Protein AF-A0A1G3CTA1-F1 (afdb_monomer_lite)

pLDDT: mean 85.94, std 19.07, range [32.66, 98.75]

Secondary structure (DSSP, 8-state):
-PPP-----------------SS-GGG--SHHHHHHHH-HHHHHHHHHHHHHHHHHHHSB-HHHHHHHHHHHHHHHHHHHTT--SHHHHHHHHHHHHHHHHT---SBSPPPP---HHHHHHS--------

Structure (mmCIF, N/CA/C/O backbone):
data_AF-A0A1G3CTA1-F1
#
_entry.id   AF-A0A1G3CTA1-F1
#
loop_
_atom_site.group_PDB
_atom_site.id
_atom_site.type_symbol
_atom_site.label_atom_id
_atom_site.label_alt_id
_atom_site.label_comp_id
_atom_site.label_asym_id
_atom_site.label_entity_id
_atom_site.label_seq_id
_atom_site.pdbx_PDB_ins_code
_atom_site.Cartn_x
_atom_site.Cartn_y
_atom_site.Cartn_z
_atom_site.occupancy
_atom_site.B_iso_or_equiv
_atom_site.auth_seq_id
_atom_site.auth_comp_id
_atom_site.auth_asym_id
_atom_site.auth_atom_id
_atom_site.pdbx_PDB_model_num
ATOM 1 N N . MET A 1 1 ? -19.768 -43.165 49.460 1.00 38.97 1 MET A N 1
ATOM 2 C CA . MET A 1 1 ? -20.436 -42.966 48.154 1.00 38.97 1 MET A CA 1
ATOM 3 C C . MET A 1 1 ? -20.427 -41.470 47.871 1.00 38.97 1 MET A C 1
ATOM 5 O O . MET A 1 1 ? -21.207 -40.742 48.472 1.00 38.97 1 MET A O 1
ATOM 9 N N . SER A 1 2 ? -19.440 -40.998 47.105 1.00 40.66 2 SER A N 1
ATOM 10 C CA . SER A 1 2 ? -19.196 -39.564 46.893 1.00 40.66 2 SER A CA 1
ATOM 11 C C . SER A 1 2 ? -20.140 -39.030 45.816 1.00 40.66 2 SER A C 1
ATOM 13 O O . SER A 1 2 ? -20.231 -39.614 44.738 1.00 40.66 2 SER A O 1
ATOM 15 N N . ARG A 1 3 ? -20.884 -37.965 46.125 1.00 50.28 3 ARG A N 1
ATOM 16 C CA . ARG A 1 3 ? -21.807 -37.306 45.192 1.00 50.28 3 ARG A CA 1
ATOM 17 C C . ARG A 1 3 ? -20.993 -36.467 44.201 1.00 50.28 3 ARG A C 1
ATOM 19 O O . ARG A 1 3 ? -20.222 -35.608 44.616 1.00 50.28 3 ARG A O 1
ATOM 26 N N . PHE A 1 4 ? -21.152 -36.739 42.907 1.00 52.69 4 PHE A N 1
ATOM 27 C CA . PHE A 1 4 ? -20.471 -36.032 41.822 1.00 52.69 4 PHE A CA 1
ATOM 28 C C . PHE A 1 4 ? -20.918 -34.564 41.743 1.00 52.69 4 PHE A C 1
ATOM 30 O O . PHE A 1 4 ? -22.100 -34.269 41.578 1.00 52.69 4 PHE A O 1
ATOM 37 N N . ILE A 1 5 ? -19.951 -33.651 41.849 1.00 58.03 5 ILE A N 1
ATOM 38 C CA . ILE A 1 5 ? -20.090 -32.220 41.571 1.00 58.03 5 ILE A CA 1
ATOM 39 C C . ILE A 1 5 ? -20.089 -32.047 40.046 1.00 58.03 5 ILE A C 1
ATOM 41 O O . ILE A 1 5 ? -19.055 -32.218 39.407 1.00 58.03 5 ILE A O 1
ATOM 45 N N . PHE A 1 6 ? -21.236 -31.707 39.457 1.00 51.78 6 PHE A N 1
ATOM 46 C CA . PHE A 1 6 ? -21.312 -31.249 38.067 1.00 51.78 6 PHE A CA 1
ATOM 47 C C . PHE A 1 6 ? -21.163 -29.725 38.032 1.00 51.78 6 PHE A C 1
ATOM 49 O O . PHE A 1 6 ? -22.142 -28.984 38.060 1.00 51.78 6 PHE A O 1
ATOM 56 N N . LEU A 1 7 ? -19.918 -29.248 37.977 1.00 50.03 7 LEU A N 1
ATOM 57 C CA . LEU A 1 7 ? -19.628 -27.902 37.491 1.00 50.03 7 LEU A CA 1
ATOM 58 C C . LEU A 1 7 ? -19.675 -27.952 35.962 1.00 50.03 7 LEU A C 1
ATOM 60 O O . LEU A 1 7 ? -18.760 -28.464 35.322 1.00 50.03 7 LEU A O 1
ATOM 64 N N . PHE A 1 8 ? -20.753 -27.434 35.374 1.00 57.28 8 PHE A N 1
ATOM 65 C CA . PHE A 1 8 ? -20.832 -27.142 33.942 1.00 57.28 8 PHE A CA 1
ATOM 66 C C . PHE A 1 8 ? -19.880 -25.975 33.631 1.00 57.28 8 PHE A C 1
ATOM 68 O O . PHE A 1 8 ? -20.280 -24.817 33.541 1.00 57.28 8 PHE A O 1
ATOM 75 N N . VAL A 1 9 ? -18.585 -26.268 33.511 1.00 56.66 9 VAL A N 1
ATOM 76 C CA . VAL A 1 9 ? -17.602 -25.326 32.970 1.00 56.66 9 VAL A CA 1
ATOM 77 C C . VAL A 1 9 ? -17.809 -25.300 31.459 1.00 56.66 9 VAL A C 1
ATOM 79 O O . VAL A 1 9 ? -17.172 -26.034 30.711 1.00 56.66 9 VAL A O 1
ATOM 82 N N . SER A 1 10 ? -18.762 -24.485 31.007 1.00 61.75 10 SER A N 1
ATOM 83 C CA . SER A 1 10 ? -18.889 -24.141 29.592 1.00 61.75 10 SER A CA 1
ATOM 84 C C . SER A 1 10 ? -17.796 -23.128 29.251 1.00 61.75 10 SER A C 1
ATOM 86 O O . SER A 1 10 ? -18.014 -21.918 29.220 1.00 61.75 10 SER A O 1
ATOM 88 N N . THR A 1 11 ? -16.573 -23.618 29.059 1.00 57.97 11 THR A N 1
ATOM 89 C CA . THR A 1 11 ? -15.505 -22.870 28.398 1.00 57.97 11 THR A CA 1
ATOM 90 C C . THR A 1 11 ? -15.857 -22.765 26.920 1.00 57.97 11 THR A C 1
ATOM 92 O O . THR A 1 11 ? -15.440 -23.577 26.096 1.00 57.97 11 THR A O 1
ATOM 95 N N . ILE A 1 12 ? -16.642 -21.744 26.571 1.00 61.22 12 ILE A N 1
ATOM 96 C CA . ILE A 1 12 ? -16.774 -21.297 25.185 1.00 61.22 12 ILE A CA 1
ATOM 97 C C . ILE A 1 12 ? -15.409 -20.727 24.783 1.00 61.22 12 ILE A C 1
ATOM 99 O O . ILE A 1 12 ? -15.113 -19.550 24.982 1.00 61.22 12 ILE A O 1
ATOM 103 N N . PHE A 1 13 ? -14.543 -21.591 24.253 1.00 58.00 13 PHE A N 1
ATOM 104 C CA . PHE A 1 13 ? -13.373 -21.180 23.491 1.00 58.00 13 PHE A CA 1
ATOM 105 C C . PHE A 1 13 ? -13.891 -20.499 22.223 1.00 58.00 13 PHE A C 1
ATOM 107 O O . PHE A 1 13 ? -14.177 -21.149 21.218 1.00 58.00 13 PHE A O 1
ATOM 114 N N . PHE A 1 14 ? -14.045 -19.175 22.273 1.00 55.12 14 PHE A N 1
ATOM 115 C CA . PHE A 1 14 ? -14.156 -18.380 21.059 1.00 55.12 14 PHE A CA 1
ATOM 116 C C . PHE A 1 14 ? -12.841 -18.546 20.296 1.00 55.12 14 PHE A C 1
ATOM 118 O O . PHE A 1 14 ? -11.827 -17.918 20.612 1.00 55.12 14 PHE A O 1
ATOM 125 N N . LEU A 1 15 ? -12.856 -19.446 19.311 1.00 54.38 15 LEU A N 1
ATOM 126 C CA . LEU A 1 15 ? -11.834 -19.536 18.282 1.00 54.38 15 LEU A CA 1
ATOM 127 C C . LEU A 1 15 ? -11.791 -18.171 17.598 1.00 54.38 15 LEU A C 1
ATOM 129 O O . LEU A 1 15 ? -12.639 -17.844 16.771 1.00 54.38 15 LEU A O 1
ATOM 133 N N . ASN A 1 16 ? -10.825 -17.351 18.005 1.00 56.12 16 ASN A N 1
ATOM 134 C CA . ASN A 1 16 ? -10.482 -16.134 17.299 1.00 56.12 16 ASN A CA 1
ATOM 135 C C . ASN A 1 16 ? -9.894 -16.593 15.966 1.00 56.12 16 ASN A C 1
ATOM 137 O O . ASN A 1 16 ? -8.710 -16.918 15.887 1.00 56.12 16 ASN A O 1
ATOM 141 N N . PHE A 1 17 ? -10.741 -16.695 14.942 1.00 55.38 17 PHE A N 1
ATOM 142 C CA . PHE A 1 17 ? -10.283 -16.774 13.566 1.00 55.38 17 PHE A CA 1
ATOM 143 C C . PHE A 1 17 ? -9.517 -15.478 13.303 1.00 55.38 17 PHE A C 1
ATOM 145 O O . PHE A 1 17 ? -10.109 -14.424 13.084 1.00 55.38 17 PHE A O 1
ATOM 152 N N . ALA A 1 18 ? -8.192 -15.543 13.432 1.00 56.16 18 ALA A N 1
ATOM 153 C CA . ALA A 1 18 ? -7.313 -14.497 12.951 1.00 56.16 18 ALA A CA 1
ATOM 154 C C . ALA A 1 18 ? -7.431 -14.519 11.427 1.00 56.16 18 ALA A C 1
ATOM 156 O O . ALA A 1 18 ? -6.855 -15.379 10.764 1.00 56.16 18 ALA A O 1
ATOM 157 N N . HIS A 1 19 ? -8.264 -13.634 10.889 1.00 62.88 19 HIS A N 1
ATOM 158 C CA . HIS A 1 19 ? -8.304 -13.384 9.460 1.00 62.88 19 HIS A CA 1
ATOM 159 C C . HIS A 1 19 ? -6.985 -12.703 9.086 1.00 62.88 19 HIS A C 1
ATOM 161 O O . HIS A 1 19 ? -6.585 -11.730 9.726 1.00 62.88 19 HIS A O 1
ATOM 167 N N . GLY A 1 20 ? -6.261 -13.303 8.140 1.00 69.88 20 GLY A N 1
ATOM 168 C CA . GLY A 1 20 ? -4.922 -12.872 7.762 1.00 69.88 20 GLY A CA 1
ATOM 169 C C . GLY A 1 20 ? -4.974 -11.522 7.058 1.00 69.88 20 GLY A C 1
ATOM 170 O O . GLY A 1 20 ? -5.568 -11.393 5.994 1.00 69.88 20 GLY A O 1
ATOM 171 N N . ALA A 1 21 ? -4.401 -10.513 7.703 1.00 90.56 21 ALA A N 1
ATOM 172 C CA . ALA A 1 21 ? -3.953 -9.279 7.079 1.00 90.56 21 ALA A CA 1
ATOM 173 C C . ALA A 1 21 ? -2.422 -9.348 6.970 1.00 90.56 21 ALA A C 1
ATOM 175 O O . ALA A 1 21 ? -1.781 -10.195 7.597 1.00 90.56 21 ALA A O 1
ATOM 176 N N . SER A 1 22 ? -1.789 -8.425 6.252 1.00 94.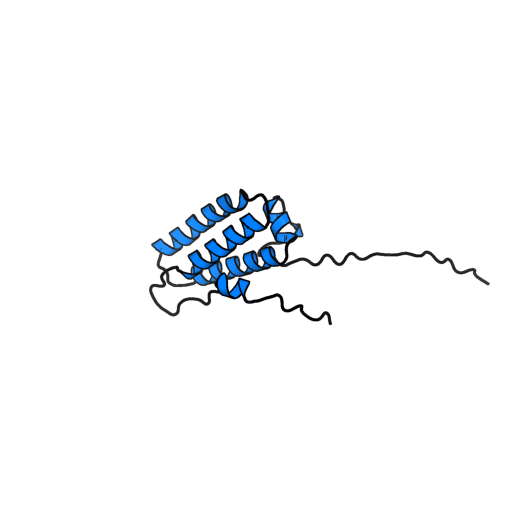25 22 SER A N 1
ATOM 177 C CA . SER A 1 22 ? -0.329 -8.363 6.138 1.00 94.25 22 SER A CA 1
ATOM 178 C C . SER A 1 22 ? 0.368 -7.894 7.431 1.00 94.25 22 SER A C 1
ATOM 180 O O . SER A 1 22 ? 1.556 -7.563 7.416 1.00 94.25 22 SER A O 1
ATOM 182 N N . PHE A 1 23 ? -0.362 -7.806 8.546 1.00 94.56 23 PHE A N 1
ATOM 183 C CA . PHE A 1 23 ? 0.101 -7.388 9.865 1.00 94.56 23 PHE A CA 1
ATOM 184 C C . PHE A 1 23 ? -0.595 -8.191 10.979 1.00 94.56 23 PHE A C 1
ATOM 186 O O . PHE A 1 23 ? -1.607 -8.856 10.769 1.00 94.56 23 PHE A O 1
ATOM 193 N N . ASP A 1 24 ? -0.048 -8.129 12.195 1.00 93.44 24 ASP A N 1
ATOM 194 C CA . ASP A 1 24 ? -0.620 -8.817 13.355 1.00 93.44 24 ASP A CA 1
ATOM 195 C C . ASP A 1 24 ? -1.899 -8.114 13.831 1.00 93.44 24 ASP A C 1
ATOM 197 O O . ASP A 1 24 ? -1.844 -7.064 14.476 1.00 93.44 24 ASP A O 1
ATOM 201 N N . CYS A 1 25 ? -3.052 -8.724 13.562 1.00 94.31 25 CYS A N 1
ATOM 202 C CA . CYS A 1 25 ? -4.352 -8.201 13.970 1.00 94.31 25 CYS A CA 1
ATOM 203 C C . CYS A 1 25 ? -4.521 -8.018 15.484 1.00 94.31 25 CYS A C 1
ATOM 205 O O . CYS A 1 25 ? -5.346 -7.211 15.909 1.00 94.31 25 CYS A O 1
ATOM 207 N N . LYS A 1 26 ? -3.713 -8.680 16.323 1.00 92.56 26 LYS A N 1
ATOM 208 C CA . LYS A 1 26 ? -3.711 -8.430 17.775 1.00 92.56 26 LYS A CA 1
ATOM 209 C C . LYS A 1 26 ? -3.083 -7.083 18.137 1.00 92.56 26 LYS A C 1
ATOM 211 O O . LYS A 1 26 ? -3.312 -6.583 19.233 1.00 92.56 26 LYS A O 1
ATOM 216 N N . LYS A 1 27 ? -2.294 -6.502 17.229 1.00 93.31 27 LYS A N 1
ATOM 217 C CA . LYS A 1 27 ? -1.646 -5.191 17.370 1.00 93.31 27 LYS A CA 1
ATOM 218 C C . LYS A 1 27 ? -2.398 -4.077 16.636 1.00 93.31 27 LYS A C 1
ATOM 220 O O . LYS A 1 27 ? -1.917 -2.946 16.630 1.00 93.31 27 LYS A O 1
ATOM 225 N N . ALA A 1 28 ? -3.558 -4.376 16.044 1.00 94.50 28 ALA A N 1
ATOM 226 C CA . ALA A 1 28 ? -4.400 -3.390 15.378 1.00 94.50 28 ALA A CA 1
ATOM 227 C C . ALA A 1 28 ? -4.790 -2.263 16.349 1.00 94.50 28 ALA A C 1
ATOM 229 O O . ALA A 1 28 ? -5.444 -2.477 17.373 1.00 94.50 28 ALA A O 1
ATOM 230 N N . SER A 1 29 ? -4.393 -1.046 16.010 1.00 93.56 29 SER A N 1
ATOM 231 C CA . SER A 1 29 ? -4.517 0.146 16.845 1.00 93.56 29 SER A CA 1
ATOM 232 C C . SER A 1 29 ? -5.494 1.162 16.255 1.00 93.56 29 SER A C 1
ATOM 234 O O . SER A 1 29 ? -6.226 1.819 17.000 1.00 93.56 29 SER A O 1
ATOM 236 N N . THR A 1 30 ? -5.575 1.248 14.925 1.00 94.38 30 THR A N 1
ATOM 237 C CA . THR A 1 30 ? -6.444 2.202 14.225 1.00 94.38 30 THR A CA 1
ATOM 238 C C . THR A 1 30 ? -7.806 1.599 13.875 1.00 94.38 30 THR A C 1
ATOM 240 O O . THR A 1 30 ? -7.965 0.381 13.786 1.00 94.38 30 THR A O 1
ATOM 243 N N . THR A 1 31 ? -8.815 2.446 13.648 1.00 95.44 31 THR A N 1
ATOM 244 C CA . THR A 1 31 ? -10.139 1.998 13.175 1.00 95.44 31 THR A CA 1
ATOM 245 C C . THR A 1 31 ? -10.033 1.234 11.855 1.00 95.44 31 THR A C 1
ATOM 247 O O . THR A 1 31 ? -10.645 0.183 11.712 1.00 95.44 31 THR A O 1
ATOM 250 N N . VAL A 1 32 ? -9.204 1.712 10.925 1.00 97.62 32 VAL A N 1
ATOM 251 C CA . VAL A 1 32 ? -8.969 1.066 9.625 1.00 97.62 32 VAL A CA 1
ATOM 252 C C . VAL A 1 32 ? -8.343 -0.318 9.793 1.00 97.62 32 VAL A C 1
ATOM 254 O O . VAL A 1 32 ? -8.841 -1.275 9.211 1.00 97.62 32 VAL A O 1
ATOM 257 N N . GLU A 1 33 ? -7.314 -0.456 10.635 1.00 96.69 33 GLU A N 1
ATOM 258 C CA . GLU A 1 33 ? -6.701 -1.762 10.930 1.00 96.69 33 GLU A CA 1
ATOM 259 C C . GLU A 1 33 ? -7.712 -2.740 11.535 1.00 96.69 33 GLU A C 1
ATOM 261 O O . GLU A 1 33 ? -7.745 -3.907 11.159 1.00 96.69 33 GLU A O 1
ATOM 266 N N . LYS A 1 34 ? -8.579 -2.265 12.437 1.00 95.81 34 LYS A N 1
ATOM 267 C CA . LYS A 1 34 ? -9.635 -3.095 13.030 1.00 95.81 34 LYS A CA 1
ATOM 268 C C . LYS A 1 34 ? -10.659 -3.551 11.994 1.00 95.81 34 LYS A C 1
ATOM 270 O O . LYS A 1 34 ? -11.041 -4.716 12.031 1.00 95.81 34 LYS A O 1
ATOM 275 N N . ILE A 1 35 ? -11.064 -2.674 11.068 1.00 96.62 35 ILE A N 1
ATOM 276 C CA . ILE A 1 35 ? -11.969 -3.038 9.967 1.00 96.62 35 ILE A CA 1
ATOM 277 C C . ILE A 1 35 ? -11.318 -4.117 9.095 1.00 96.62 35 ILE A C 1
ATOM 279 O O . ILE A 1 35 ? -11.930 -5.165 8.897 1.00 96.62 35 ILE A O 1
ATOM 283 N N . ILE A 1 36 ? -10.063 -3.912 8.672 1.00 96.50 36 ILE A N 1
ATOM 284 C CA . ILE A 1 36 ? -9.295 -4.890 7.879 1.00 96.50 36 ILE A CA 1
ATOM 285 C C . ILE A 1 36 ? -9.242 -6.247 8.592 1.00 96.50 36 ILE A C 1
ATOM 287 O O . ILE A 1 36 ? -9.512 -7.275 7.985 1.00 96.50 36 ILE A O 1
ATOM 291 N N . CYS A 1 37 ? -8.958 -6.260 9.894 1.00 95.69 37 CYS A N 1
ATOM 292 C CA . CYS A 1 37 ? -8.877 -7.492 10.677 1.00 95.69 37 CYS A CA 1
ATOM 293 C C . CYS A 1 37 ? -10.226 -8.181 10.928 1.00 95.69 37 CYS A C 1
ATOM 295 O O . CYS A 1 37 ? -10.266 -9.393 11.148 1.00 95.69 37 CYS A O 1
ATOM 297 N N . SER A 1 38 ? -11.329 -7.430 10.941 1.00 94.56 38 SER A N 1
ATOM 298 C CA . SER A 1 38 ? -12.677 -7.985 11.121 1.00 94.56 38 SER A CA 1
ATOM 299 C C . SER A 1 38 ? -13.310 -8.506 9.830 1.00 94.56 38 SER A C 1
ATOM 301 O O . SER A 1 38 ? -14.272 -9.269 9.897 1.00 94.56 38 SER A O 1
ATOM 303 N N . ASP A 1 39 ? -12.780 -8.108 8.672 1.00 94.69 39 ASP A N 1
ATOM 304 C CA . ASP A 1 39 ? -13.324 -8.417 7.354 1.00 94.69 39 ASP A CA 1
ATOM 305 C C . ASP A 1 39 ? -12.343 -9.320 6.577 1.00 94.69 39 ASP A C 1
ATOM 307 O O . ASP A 1 39 ? -11.299 -8.854 6.115 1.00 94.69 39 ASP A O 1
ATOM 311 N N . PRO A 1 40 ? -12.655 -10.618 6.401 1.00 92.50 40 PRO A N 1
ATOM 312 C CA . PRO A 1 40 ? -11.754 -11.564 5.744 1.00 92.50 40 PRO A CA 1
ATOM 313 C C . PRO A 1 40 ? -11.403 -11.175 4.305 1.00 92.50 40 PRO A C 1
ATOM 315 O O . PRO A 1 40 ? -10.309 -11.487 3.834 1.00 92.50 40 PRO A O 1
ATOM 318 N N . ALA A 1 41 ? -12.324 -10.515 3.595 1.00 93.44 41 ALA A N 1
ATOM 319 C CA . ALA A 1 41 ? -12.084 -10.085 2.225 1.00 93.44 41 ALA A CA 1
ATOM 320 C C . ALA A 1 41 ? -11.077 -8.928 2.194 1.00 93.44 41 ALA A C 1
ATOM 322 O O . ALA A 1 41 ? -10.155 -8.945 1.379 1.00 93.44 41 ALA A O 1
ATOM 323 N N . LEU A 1 42 ? -11.187 -7.973 3.123 1.00 96.38 42 LEU A N 1
ATOM 324 C CA . LEU A 1 42 ? -10.198 -6.900 3.264 1.00 96.38 42 LEU A CA 1
ATOM 325 C C . LEU A 1 42 ? -8.837 -7.416 3.725 1.00 96.38 42 LEU A C 1
ATOM 327 O O . LEU A 1 42 ? -7.825 -6.975 3.186 1.00 96.38 42 LEU A O 1
ATOM 331 N N . GLY A 1 43 ? -8.800 -8.360 4.669 1.00 96.25 43 GLY A N 1
ATOM 332 C CA . GLY A 1 43 ? -7.560 -9.036 5.054 1.00 96.25 43 GLY A CA 1
ATOM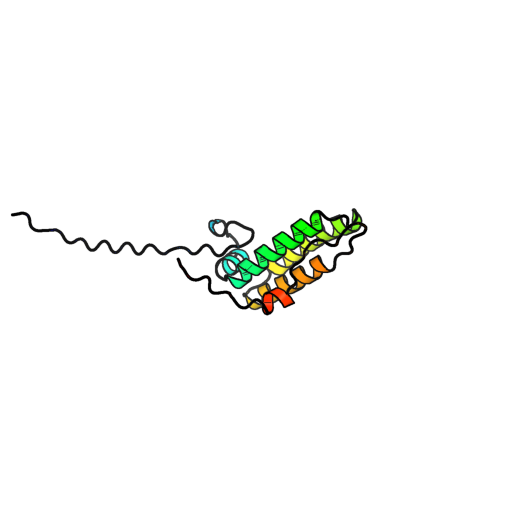 333 C C . GLY A 1 43 ? -6.870 -9.665 3.841 1.00 96.25 43 GLY A C 1
ATOM 334 O O . GLY A 1 43 ? -5.687 -9.424 3.598 1.00 96.25 43 GLY A O 1
ATOM 335 N N . LYS A 1 44 ? -7.635 -10.358 2.986 1.00 95.38 44 LYS A N 1
ATOM 336 C CA . LYS A 1 44 ? -7.089 -10.954 1.763 1.00 95.38 44 LYS A CA 1
ATOM 337 C C . LYS A 1 44 ? -6.558 -9.916 0.772 1.00 95.38 44 LYS A C 1
ATOM 339 O O . LYS A 1 44 ? -5.493 -10.124 0.191 1.00 95.38 44 LYS A O 1
ATOM 344 N N . LEU A 1 45 ? -7.279 -8.814 0.569 1.00 96.94 45 LEU A N 1
ATOM 345 C CA . LEU A 1 45 ? -6.808 -7.709 -0.272 1.00 96.94 45 LEU A CA 1
ATOM 346 C C . LEU A 1 45 ? -5.504 -7.105 0.272 1.00 96.94 45 LEU A C 1
ATOM 348 O O . LEU A 1 45 ? -4.607 -6.784 -0.507 1.00 96.94 45 LEU A O 1
ATOM 352 N N . ASP A 1 46 ? -5.375 -6.992 1.594 1.00 98.19 46 ASP A N 1
ATOM 353 C CA . ASP A 1 46 ? -4.172 -6.491 2.255 1.00 98.19 46 ASP A CA 1
ATOM 354 C C . ASP A 1 46 ? -2.965 -7.420 2.065 1.00 98.19 46 ASP A C 1
ATOM 356 O O . ASP A 1 46 ? -1.893 -6.960 1.668 1.00 98.19 46 ASP A O 1
ATOM 360 N N . GLU A 1 47 ? -3.147 -8.733 2.235 1.00 97.12 47 GLU A N 1
ATOM 361 C CA . GLU A 1 47 ? -2.113 -9.736 1.944 1.00 97.12 47 GLU A CA 1
ATOM 362 C C . GLU A 1 47 ? -1.646 -9.689 0.484 1.00 97.12 47 GLU A C 1
ATOM 364 O O . GLU A 1 47 ? -0.443 -9.706 0.207 1.00 97.12 47 GLU A O 1
ATOM 369 N N . VAL A 1 48 ? -2.591 -9.627 -0.459 1.00 97.06 48 VAL A N 1
ATOM 370 C CA . VAL A 1 48 ? -2.283 -9.608 -1.895 1.00 97.06 48 VAL A CA 1
ATOM 371 C C . VAL A 1 48 ? -1.531 -8.340 -2.262 1.00 97.06 48 VAL A C 1
ATOM 373 O O . VAL A 1 48 ? -0.504 -8.406 -2.938 1.00 97.06 48 VAL A O 1
ATOM 376 N N . LEU A 1 49 ? -1.980 -7.186 -1.766 1.00 98.25 49 LEU A N 1
ATOM 377 C CA . LEU A 1 49 ? -1.278 -5.934 -1.997 1.00 98.25 49 LEU A CA 1
ATOM 378 C C . LEU A 1 49 ? 0.152 -5.980 -1.443 1.00 98.25 49 LEU A C 1
ATOM 380 O O . LEU A 1 49 ? 1.079 -5.523 -2.113 1.00 98.25 49 LEU A O 1
ATOM 384 N N . ALA A 1 50 ? 0.345 -6.527 -0.240 1.00 98.31 50 ALA A N 1
ATOM 385 C CA . ALA A 1 50 ? 1.667 -6.660 0.363 1.00 98.31 50 ALA A CA 1
ATOM 386 C C . ALA A 1 50 ? 2.591 -7.560 -0.473 1.00 98.31 50 ALA A C 1
ATOM 388 O O . ALA A 1 50 ? 3.756 -7.212 -0.685 1.00 98.31 50 ALA A O 1
ATOM 389 N N . SER A 1 51 ? 2.067 -8.672 -0.999 1.00 97.62 51 SER A N 1
ATOM 390 C CA . SER A 1 51 ? 2.809 -9.562 -1.894 1.00 97.62 51 SER A CA 1
ATOM 391 C C . SER A 1 51 ? 3.173 -8.873 -3.212 1.00 97.62 51 SER A C 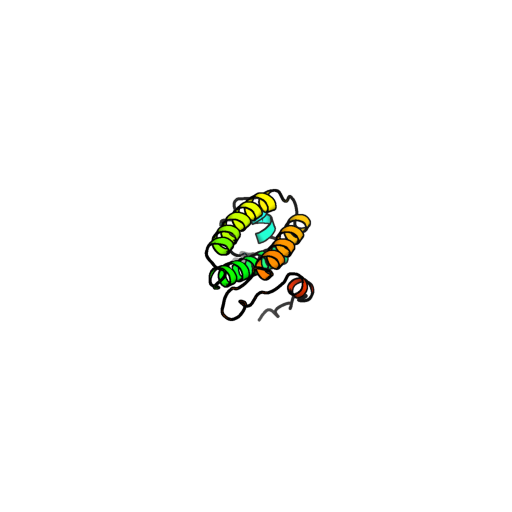1
ATOM 393 O O . SER A 1 51 ? 4.354 -8.833 -3.555 1.00 97.62 51 SER A O 1
ATOM 395 N N . ASN A 1 52 ? 2.210 -8.246 -3.897 1.00 98.25 52 ASN A N 1
ATOM 396 C CA . ASN A 1 52 ? 2.456 -7.520 -5.147 1.00 98.25 52 ASN A CA 1
ATOM 397 C C . ASN A 1 52 ? 3.487 -6.397 -4.949 1.00 98.25 52 ASN A C 1
ATOM 399 O O . ASN A 1 52 ? 4.408 -6.247 -5.750 1.00 98.25 52 ASN A O 1
ATOM 403 N N . TYR A 1 53 ? 3.378 -5.630 -3.858 1.00 98.50 53 TYR A N 1
ATOM 404 C CA . TYR A 1 53 ? 4.341 -4.579 -3.519 1.00 98.50 53 TYR A CA 1
ATOM 405 C C . TYR A 1 53 ? 5.750 -5.141 -3.295 1.00 98.50 53 TYR A C 1
ATOM 407 O O . TYR A 1 53 ? 6.726 -4.551 -3.759 1.00 98.50 53 TYR A O 1
ATOM 415 N N . SER A 1 54 ? 5.871 -6.276 -2.598 1.00 98.00 54 SER A N 1
ATOM 416 C CA . SER A 1 54 ? 7.157 -6.937 -2.360 1.00 98.00 54 SER A CA 1
ATOM 417 C C . SER A 1 54 ? 7.781 -7.440 -3.663 1.00 98.00 54 SER A C 1
ATOM 419 O O . SER A 1 54 ? 8.938 -7.118 -3.937 1.00 98.00 54 SER A O 1
ATOM 421 N N . ASN A 1 55 ? 7.005 -8.137 -4.497 1.00 97.62 55 ASN A N 1
ATOM 422 C CA . ASN A 1 55 ? 7.469 -8.684 -5.771 1.00 97.62 55 ASN A CA 1
ATOM 423 C C . ASN A 1 55 ? 7.883 -7.569 -6.741 1.00 97.62 55 ASN A C 1
ATOM 425 O O . ASN A 1 55 ? 8.978 -7.605 -7.301 1.00 97.62 55 ASN A O 1
ATOM 429 N N . MET A 1 56 ? 7.057 -6.527 -6.881 1.00 98.19 56 MET A N 1
ATOM 430 C CA . MET A 1 56 ? 7.385 -5.362 -7.708 1.00 98.19 56 MET A CA 1
ATOM 431 C C . MET A 1 56 ? 8.600 -4.603 -7.163 1.00 98.19 56 MET A C 1
ATOM 433 O O . MET A 1 56 ? 9.463 -4.151 -7.911 1.00 98.19 56 MET A O 1
ATOM 437 N N . GLY A 1 57 ? 8.724 -4.526 -5.838 1.00 97.12 57 GLY A N 1
ATOM 438 C CA . GLY A 1 57 ? 9.901 -3.997 -5.166 1.00 97.12 57 GLY A CA 1
ATOM 439 C C . GLY A 1 57 ? 11.163 -4.847 -5.345 1.00 97.12 57 GLY A C 1
ATOM 440 O O . GLY A 1 57 ? 12.248 -4.331 -5.099 1.00 97.12 57 GLY A O 1
ATOM 441 N N . ALA A 1 58 ? 11.079 -6.103 -5.772 1.00 96.31 58 ALA A N 1
ATOM 442 C CA . ALA A 1 58 ? 12.244 -6.933 -6.083 1.00 96.31 58 ALA A CA 1
ATOM 443 C C . ALA A 1 58 ? 12.625 -6.888 -7.574 1.00 96.31 58 ALA A C 1
ATOM 445 O O . ALA A 1 58 ? 13.774 -7.160 -7.914 1.00 96.31 58 ALA A O 1
ATOM 446 N N . ALA A 1 59 ? 11.690 -6.509 -8.448 1.00 97.25 59 ALA A N 1
ATOM 447 C CA . ALA A 1 59 ? 11.909 -6.425 -9.886 1.00 97.25 59 ALA A CA 1
ATOM 448 C C . ALA A 1 59 ? 12.864 -5.284 -10.288 1.00 97.25 59 ALA A C 1
ATOM 450 O O . ALA A 1 59 ? 13.068 -4.303 -9.554 1.00 97.25 59 ALA A O 1
ATOM 451 N N . ASP A 1 60 ? 13.434 -5.406 -11.489 1.00 97.06 60 ASP A N 1
ATOM 452 C CA . ASP A 1 60 ? 14.225 -4.352 -12.119 1.00 97.06 60 ASP A CA 1
ATOM 453 C C . ASP A 1 60 ? 13.314 -3.306 -12.777 1.00 97.06 60 ASP A C 1
ATOM 455 O O . ASP A 1 60 ? 13.028 -3.343 -13.970 1.00 97.06 60 ASP A O 1
ATOM 459 N N . ILE A 1 61 ? 12.828 -2.371 -11.964 1.00 97.44 61 ILE A N 1
ATOM 460 C CA . ILE A 1 61 ? 11.994 -1.237 -12.398 1.00 97.44 61 ILE A CA 1
ATOM 461 C C . ILE A 1 61 ? 12.785 0.080 -12.502 1.00 97.44 61 ILE A C 1
ATOM 463 O O . ILE A 1 61 ? 12.221 1.136 -12.784 1.00 97.44 61 ILE A O 1
ATOM 467 N N . GLY A 1 62 ? 14.096 0.043 -12.244 1.00 97.31 62 GLY A N 1
ATOM 468 C CA . GLY A 1 62 ? 14.946 1.230 -12.123 1.00 97.31 62 GLY A CA 1
ATOM 469 C C . GLY A 1 62 ? 14.692 2.075 -10.864 1.00 97.31 62 GLY A C 1
ATOM 470 O O . GLY A 1 62 ? 13.646 2.011 -10.212 1.00 97.31 62 GLY A O 1
ATOM 471 N N . ASP A 1 63 ? 15.669 2.910 -10.503 1.00 96.62 63 ASP A N 1
ATOM 472 C CA . ASP A 1 63 ? 15.647 3.668 -9.241 1.00 96.62 63 ASP A CA 1
ATOM 473 C C . ASP A 1 63 ? 14.529 4.712 -9.172 1.00 96.62 63 ASP A C 1
ATOM 475 O O . ASP A 1 63 ? 13.918 4.910 -8.118 1.00 96.62 63 ASP A O 1
ATOM 479 N N . GLY A 1 64 ? 14.216 5.357 -10.300 1.00 97.44 64 GLY A N 1
ATOM 480 C CA . GLY A 1 64 ? 13.127 6.330 -10.389 1.00 97.44 64 GLY A CA 1
ATOM 481 C C . GLY A 1 64 ? 11.774 5.706 -10.042 1.00 97.44 64 GLY A C 1
ATOM 482 O O . GLY A 1 64 ? 11.077 6.193 -9.147 1.00 97.44 64 GLY A O 1
ATOM 483 N N . ALA A 1 65 ? 11.428 4.586 -10.686 1.00 97.44 65 ALA A N 1
ATOM 484 C CA . ALA A 1 65 ? 10.172 3.892 -10.418 1.00 97.44 65 ALA A CA 1
ATOM 485 C C . ALA A 1 65 ? 10.163 3.263 -9.019 1.00 97.44 65 ALA A C 1
ATOM 487 O O . ALA A 1 65 ? 9.150 3.327 -8.331 1.00 97.44 65 ALA A O 1
ATOM 488 N N . ARG A 1 66 ? 11.297 2.743 -8.534 1.00 97.75 66 ARG A N 1
ATOM 489 C CA . ARG A 1 66 ? 11.437 2.225 -7.163 1.00 97.75 66 ARG A CA 1
ATOM 490 C C . ARG A 1 66 ? 11.168 3.292 -6.102 1.00 97.75 66 ARG A C 1
ATOM 492 O O . ARG A 1 66 ? 10.478 3.030 -5.113 1.00 97.75 66 ARG A O 1
ATOM 499 N N . ASN A 1 67 ? 11.683 4.502 -6.300 1.00 98.19 67 ASN A N 1
ATOM 500 C CA . ASN A 1 67 ? 11.414 5.632 -5.414 1.00 98.19 67 ASN A CA 1
ATOM 501 C C . ASN A 1 67 ? 9.945 6.063 -5.491 1.00 98.19 67 ASN A C 1
ATOM 503 O O . ASN A 1 67 ? 9.330 6.302 -4.448 1.00 98.19 67 ASN A O 1
ATOM 507 N N . ALA A 1 68 ? 9.364 6.084 -6.694 1.00 98.25 68 ALA A N 1
ATOM 508 C CA . ALA A 1 68 ? 7.943 6.351 -6.890 1.00 98.25 68 ALA A CA 1
ATOM 509 C C . ALA A 1 68 ? 7.049 5.285 -6.230 1.00 98.25 68 ALA A C 1
ATOM 511 O O . ALA A 1 68 ? 6.066 5.632 -5.583 1.00 98.25 68 ALA A O 1
ATOM 512 N N . LEU A 1 69 ? 7.388 3.996 -6.325 1.00 98.56 69 LEU A N 1
ATOM 513 C CA . LEU A 1 69 ? 6.660 2.897 -5.682 1.00 98.56 69 LEU A CA 1
ATOM 514 C C . LEU A 1 69 ? 6.601 3.102 -4.164 1.00 98.56 69 LEU A C 1
ATOM 516 O O . LEU A 1 69 ? 5.523 3.071 -3.572 1.00 98.56 69 LEU A O 1
ATOM 520 N N . LYS A 1 70 ? 7.745 3.409 -3.537 1.00 98.62 70 LYS A N 1
ATOM 521 C CA . LYS A 1 70 ? 7.829 3.685 -2.094 1.00 98.62 70 LYS A CA 1
ATOM 522 C C . LYS A 1 70 ? 7.043 4.933 -1.687 1.00 98.62 70 LYS A C 1
ATOM 524 O O . LYS A 1 70 ? 6.345 4.911 -0.673 1.00 98.62 70 LYS A O 1
ATOM 529 N N . SER A 1 71 ? 7.182 6.037 -2.423 1.00 98.62 71 SER A N 1
ATOM 530 C CA . SER A 1 71 ? 6.531 7.303 -2.065 1.00 98.62 71 SER A CA 1
ATOM 531 C C . SER A 1 71 ? 5.015 7.229 -2.252 1.00 98.62 71 SER A C 1
ATOM 533 O O . SER A 1 71 ? 4.267 7.596 -1.345 1.00 98.62 71 SER A O 1
ATOM 535 N N . THR A 1 72 ? 4.554 6.671 -3.372 1.00 98.56 72 THR A N 1
ATOM 536 C CA . THR A 1 72 ? 3.125 6.484 -3.649 1.00 98.56 72 THR A CA 1
ATOM 537 C C . THR A 1 72 ? 2.486 5.492 -2.685 1.00 98.56 72 THR A C 1
ATOM 539 O O . THR A 1 72 ? 1.357 5.726 -2.271 1.00 98.56 72 THR A O 1
ATOM 542 N N . GLN A 1 73 ? 3.208 4.460 -2.225 1.00 98.75 73 GLN A N 1
ATOM 543 C CA . GLN A 1 73 ? 2.694 3.534 -1.209 1.00 98.75 73 GLN A CA 1
ATOM 544 C C . GLN A 1 73 ? 2.431 4.240 0.124 1.00 98.75 73 GLN A C 1
ATOM 546 O O . GLN A 1 73 ? 1.384 4.036 0.735 1.00 98.75 73 GLN A O 1
ATOM 551 N N . LYS A 1 74 ? 3.347 5.113 0.567 1.00 98.69 74 LYS A N 1
ATOM 552 C CA . LYS A 1 74 ? 3.151 5.921 1.784 1.00 98.69 74 LYS A CA 1
ATOM 553 C C . LYS A 1 74 ? 1.965 6.873 1.643 1.00 98.69 74 LYS A C 1
ATOM 555 O O . LYS A 1 74 ? 1.160 6.996 2.564 1.00 98.69 74 LYS A O 1
ATOM 560 N N . THR A 1 75 ? 1.839 7.526 0.489 1.00 98.62 75 THR A N 1
ATOM 561 C CA . THR A 1 75 ? 0.692 8.390 0.190 1.00 98.62 75 THR A CA 1
ATOM 562 C C . THR A 1 75 ? -0.615 7.605 0.200 1.00 98.62 75 THR A C 1
ATOM 564 O O . THR A 1 75 ? -1.580 8.046 0.821 1.00 98.62 75 THR A O 1
ATOM 567 N N . TRP A 1 76 ? -0.639 6.427 -0.424 1.00 98.69 76 TRP A N 1
ATOM 568 C CA . TRP A 1 76 ? -1.801 5.548 -0.437 1.00 98.69 76 TRP A CA 1
ATOM 569 C C . TRP A 1 76 ? -2.193 5.109 0.979 1.00 98.69 76 TRP A C 1
ATOM 571 O O . TRP A 1 76 ? -3.362 5.231 1.326 1.00 98.69 76 TRP A O 1
ATOM 581 N N . ILE A 1 77 ? -1.242 4.721 1.841 1.00 98.25 77 ILE A N 1
ATOM 582 C CA . ILE A 1 77 ? -1.512 4.399 3.258 1.00 98.25 77 ILE A CA 1
ATOM 583 C C . ILE A 1 77 ? -2.221 5.568 3.958 1.00 98.25 77 ILE A C 1
ATOM 585 O O . ILE A 1 77 ? -3.245 5.372 4.615 1.00 98.25 77 ILE A O 1
ATOM 589 N N . SER A 1 78 ? -1.720 6.793 3.778 1.00 98.12 78 SER A N 1
ATOM 590 C CA . SER A 1 78 ? -2.330 8.000 4.352 1.00 98.12 78 SER A CA 1
ATOM 591 C C . SER A 1 78 ? -3.731 8.286 3.803 1.00 98.12 78 SER A C 1
ATOM 593 O O . SER A 1 78 ? -4.565 8.835 4.519 1.00 98.12 78 SER A O 1
ATOM 595 N N . GLN A 1 79 ? -4.006 7.943 2.542 1.00 98.12 79 GLN A N 1
ATOM 596 C CA . GLN A 1 79 ? -5.326 8.099 1.923 1.00 98.12 79 GLN A CA 1
ATOM 597 C C . 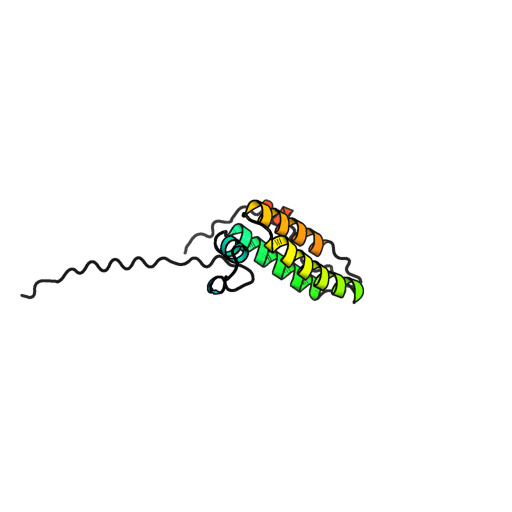GLN A 1 79 ? -6.302 7.012 2.381 1.00 98.12 79 GLN A C 1
ATOM 599 O O . GLN A 1 79 ? -7.397 7.342 2.828 1.00 98.12 79 GLN A O 1
ATOM 604 N N . ARG A 1 80 ? -5.893 5.740 2.346 1.00 98.06 80 ARG A N 1
ATOM 605 C CA . ARG A 1 80 ? -6.656 4.587 2.845 1.00 98.06 80 ARG A CA 1
ATOM 606 C C . ARG A 1 80 ? -7.075 4.792 4.297 1.00 98.06 80 ARG A C 1
ATOM 608 O O . ARG A 1 80 ? -8.209 4.501 4.655 1.00 98.06 80 ARG A O 1
ATOM 615 N N . ASN A 1 81 ? -6.192 5.349 5.127 1.00 97.50 81 ASN A N 1
ATOM 616 C CA . ASN A 1 81 ? -6.490 5.596 6.538 1.00 97.50 81 ASN A CA 1
ATOM 617 C C . ASN A 1 81 ? -7.596 6.652 6.772 1.00 97.50 81 ASN A C 1
ATOM 619 O O . ASN A 1 81 ? -8.010 6.840 7.912 1.00 97.50 81 ASN A O 1
ATOM 623 N N . LYS A 1 82 ? -8.083 7.332 5.723 1.00 97.50 82 LYS A N 1
ATOM 624 C CA . LYS A 1 82 ? -9.257 8.221 5.781 1.00 97.50 82 LYS A CA 1
ATOM 625 C C . LYS A 1 82 ? -10.581 7.487 5.543 1.00 97.50 82 LYS A C 1
ATOM 627 O O . LYS A 1 82 ? -11.632 8.097 5.716 1.00 97.50 82 LYS A O 1
ATOM 632 N N . CYS A 1 83 ? -10.550 6.223 5.119 1.00 97.94 83 CYS A N 1
ATOM 633 C CA . CYS A 1 83 ? -11.759 5.433 4.923 1.00 97.94 83 CYS A CA 1
ATOM 634 C C . CYS A 1 83 ? -12.486 5.173 6.245 1.00 97.94 83 CYS A C 1
ATOM 636 O O . CYS A 1 83 ? -11.858 4.953 7.281 1.00 97.94 83 CYS A O 1
ATOM 638 N N . LEU A 1 84 ? -13.819 5.169 6.179 1.00 95.94 84 LEU A N 1
ATOM 639 C CA . LEU A 1 84 ? -14.700 4.972 7.334 1.00 95.94 84 LEU A CA 1
ATOM 640 C C . LEU A 1 84 ? -15.415 3.612 7.326 1.00 95.94 84 LEU A C 1
ATOM 642 O O . LEU A 1 84 ? -15.989 3.229 8.341 1.00 95.94 84 LEU A O 1
ATOM 646 N N . ASP A 1 85 ? -15.378 2.884 6.207 1.00 96.56 85 ASP A N 1
ATOM 647 C CA . ASP A 1 85 ? -16.086 1.617 6.019 1.00 96.56 85 ASP A CA 1
ATOM 648 C C . ASP A 1 85 ? -15.335 0.648 5.083 1.00 96.56 85 ASP A C 1
ATOM 650 O O . ASP A 1 85 ? -14.342 1.006 4.435 1.00 96.56 85 ASP A O 1
ATOM 654 N N . SER A 1 86 ? -15.822 -0.599 5.012 1.00 96.81 86 SER A N 1
ATOM 655 C CA . SER A 1 86 ? -15.239 -1.637 4.156 1.00 96.81 86 SER A CA 1
ATOM 656 C C . SER A 1 86 ? -15.358 -1.343 2.662 1.00 96.81 86 SER A C 1
ATOM 658 O O . SER A 1 86 ? -14.505 -1.789 1.897 1.00 96.81 86 SER A O 1
ATOM 660 N N . ALA A 1 87 ? -16.377 -0.602 2.215 1.00 97.69 87 ALA A N 1
ATOM 661 C CA . ALA A 1 87 ? -16.571 -0.311 0.794 1.00 97.69 87 ALA A CA 1
ATOM 662 C C . ALA A 1 87 ? -15.490 0.653 0.279 1.00 97.69 87 ALA A C 1
ATOM 664 O O . ALA A 1 87 ? -14.862 0.398 -0.752 1.00 97.69 87 ALA A O 1
ATOM 665 N N . CYS A 1 88 ? -15.208 1.711 1.043 1.00 98.56 88 CYS A N 1
ATOM 666 C CA . CYS A 1 88 ? -14.103 2.629 0.787 1.00 98.56 88 CYS A CA 1
ATOM 667 C C . CYS A 1 88 ? -12.761 1.892 0.782 1.00 98.56 88 CYS A C 1
ATOM 669 O O . CYS A 1 88 ? -11.962 2.073 -0.139 1.00 98.56 88 CYS A O 1
ATOM 671 N N . LEU A 1 89 ? -12.523 1.029 1.780 1.00 98.38 89 LEU A N 1
ATOM 672 C CA . LEU A 1 89 ? -11.288 0.248 1.860 1.00 98.38 89 LEU A CA 1
ATOM 673 C C . LEU A 1 89 ? -11.140 -0.691 0.665 1.00 98.38 89 LEU A C 1
ATOM 675 O O . LEU A 1 89 ? -10.092 -0.674 0.029 1.00 98.38 89 LEU A O 1
ATOM 679 N N . THR A 1 90 ? -12.188 -1.435 0.311 1.00 98.25 90 THR A N 1
ATOM 680 C CA . THR A 1 90 ? -12.189 -2.351 -0.840 1.00 98.25 90 THR A CA 1
ATOM 681 C C . THR A 1 90 ? -11.779 -1.613 -2.110 1.00 98.25 90 THR A C 1
ATOM 683 O O . THR A 1 90 ? -10.796 -1.985 -2.744 1.00 98.25 90 THR A O 1
ATOM 686 N N . SER A 1 91 ? -12.440 -0.492 -2.421 1.00 98.31 91 SER A N 1
ATOM 687 C CA . SER A 1 91 ? -12.096 0.312 -3.598 1.00 98.31 91 SER A CA 1
ATOM 688 C C . SER A 1 91 ? -10.661 0.856 -3.541 1.00 98.31 91 SER A C 1
ATOM 690 O O . SER A 1 91 ? -9.959 0.861 -4.555 1.00 98.31 91 SER A O 1
ATOM 692 N N . SER A 1 92 ? -10.201 1.287 -2.361 1.00 98.69 92 SER A N 1
ATOM 693 C CA . SER A 1 92 ? -8.837 1.788 -2.160 1.00 98.69 92 SER A CA 1
ATOM 694 C C . SER A 1 92 ? -7.774 0.707 -2.382 1.00 98.69 92 SER A C 1
ATOM 696 O O . SER A 1 92 ? -6.743 0.991 -2.997 1.00 98.69 92 SER A O 1
ATOM 698 N N . TYR A 1 93 ? -8.015 -0.518 -1.908 1.00 98.56 93 TYR A N 1
ATOM 699 C CA . TYR A 1 93 ? -7.123 -1.663 -2.089 1.00 98.56 93 TYR A CA 1
ATOM 700 C C . TYR A 1 93 ? -7.084 -2.127 -3.540 1.00 98.56 93 TYR A C 1
ATOM 702 O O . TYR A 1 93 ? -6.001 -2.238 -4.105 1.00 98.56 93 TYR A O 1
ATOM 710 N N . GLU A 1 94 ? -8.243 -2.354 -4.156 1.00 98.19 94 GLU A N 1
ATOM 711 C CA . GLU A 1 94 ? -8.343 -2.839 -5.536 1.00 98.19 94 GLU A CA 1
ATOM 712 C C . GLU A 1 94 ? -7.635 -1.900 -6.511 1.00 98.19 94 GLU A C 1
ATOM 714 O O . GLU A 1 94 ? -6.807 -2.338 -7.307 1.00 98.19 94 GLU A O 1
ATOM 719 N N . LYS A 1 95 ? -7.879 -0.590 -6.379 1.00 98.56 95 LYS A N 1
ATOM 720 C CA . LYS A 1 95 ? -7.190 0.416 -7.188 1.00 98.56 95 LYS A CA 1
ATOM 721 C C . LYS A 1 95 ? -5.675 0.324 -7.022 1.00 98.56 95 LYS A C 1
ATOM 723 O O . LYS A 1 95 ? -4.942 0.381 -8.004 1.00 98.56 95 LYS A O 1
ATOM 728 N N . ARG A 1 96 ? -5.196 0.201 -5.783 1.00 98.75 96 ARG A N 1
ATOM 729 C CA . ARG A 1 96 ? -3.758 0.183 -5.511 1.00 98.75 96 ARG A CA 1
ATOM 730 C C . ARG A 1 96 ? -3.083 -1.096 -5.991 1.00 98.75 96 ARG A C 1
ATOM 732 O O . ARG A 1 96 ? -1.950 -1.030 -6.455 1.00 98.75 96 ARG A O 1
ATOM 739 N N . ILE A 1 97 ? -3.768 -2.230 -5.879 1.00 98.50 97 ILE A N 1
ATOM 740 C CA . ILE A 1 97 ? -3.322 -3.509 -6.431 1.00 98.50 97 ILE A CA 1
ATOM 741 C C . ILE A 1 97 ? -3.055 -3.342 -7.927 1.00 98.50 97 ILE A C 1
ATOM 743 O O . ILE A 1 97 ? -1.929 -3.573 -8.363 1.00 98.50 97 ILE A O 1
ATOM 747 N N . ASP A 1 98 ? -4.035 -2.838 -8.676 1.00 98.19 98 ASP A N 1
ATOM 748 C CA . ASP A 1 98 ? -3.912 -2.680 -10.127 1.00 98.19 98 ASP A CA 1
ATOM 749 C C . ASP A 1 98 ? -2.833 -1.655 -10.514 1.00 98.19 98 ASP A C 1
ATOM 751 O O . ASP A 1 98 ? -2.078 -1.879 -11.459 1.00 98.19 98 ASP A O 1
ATOM 755 N N . GLU A 1 99 ? -2.699 -0.558 -9.758 1.00 98.31 99 GLU A N 1
ATOM 756 C CA . GLU A 1 99 ? -1.619 0.418 -9.954 1.00 98.31 99 GLU A CA 1
ATOM 757 C C . GLU A 1 99 ? -0.227 -0.210 -9.813 1.00 98.31 99 GLU A C 1
ATOM 759 O O . GLU A 1 99 ? 0.656 0.096 -10.610 1.00 98.31 99 GLU A O 1
ATOM 764 N N . ILE A 1 100 ? -0.012 -1.072 -8.810 1.00 98.31 100 ILE A N 1
ATOM 765 C CA . ILE A 1 100 ? 1.280 -1.747 -8.612 1.00 98.31 100 ILE A CA 1
ATOM 766 C C . ILE A 1 100 ? 1.548 -2.732 -9.749 1.00 98.31 100 ILE A C 1
ATOM 768 O O . ILE A 1 100 ? 2.662 -2.761 -10.266 1.00 98.31 100 ILE A O 1
ATOM 772 N N . CYS A 1 101 ? 0.537 -3.494 -10.168 1.00 96.81 101 CYS A N 1
ATOM 773 C CA . CYS A 1 101 ? 0.653 -4.450 -11.270 1.00 96.81 101 CYS A CA 1
ATOM 774 C C . CYS A 1 101 ? 0.926 -3.786 -12.630 1.00 96.81 101 CYS A C 1
ATOM 776 O O . CYS A 1 1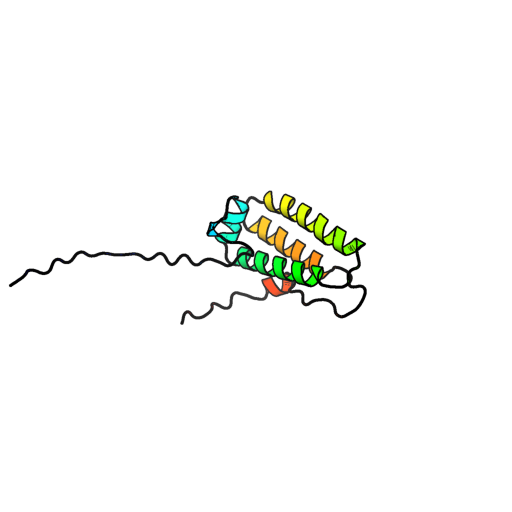01 ? 1.322 -4.472 -13.563 1.00 96.81 101 CYS A O 1
ATOM 778 N N . ALA A 1 102 ? 0.716 -2.473 -12.752 1.00 96.31 102 ALA A N 1
ATOM 779 C CA . ALA A 1 102 ? 0.965 -1.710 -13.971 1.00 96.31 102 ALA A CA 1
ATOM 780 C C . ALA A 1 102 ? 2.358 -1.047 -14.025 1.00 96.31 102 ALA A C 1
ATOM 782 O O . ALA A 1 102 ? 2.649 -0.323 -14.980 1.00 96.31 102 ALA A O 1
ATOM 783 N N . TYR A 1 103 ? 3.218 -1.236 -13.014 1.00 96.31 103 TYR A N 1
ATOM 784 C CA . TYR A 1 103 ? 4.563 -0.652 -13.027 1.00 96.31 103 TYR A CA 1
ATOM 785 C C . TYR A 1 103 ? 5.409 -1.209 -14.186 1.00 96.31 103 TYR A C 1
ATOM 787 O O . TYR A 1 103 ? 5.425 -2.418 -14.414 1.00 96.31 103 TYR A O 1
ATOM 795 N N . PRO A 1 104 ? 6.165 -0.355 -14.903 1.00 93.50 104 PRO A N 1
ATOM 796 C CA . PRO A 1 104 ? 7.044 -0.821 -15.964 1.00 93.50 104 PRO A CA 1
ATOM 797 C C . PRO A 1 104 ? 8.255 -1.560 -15.383 1.00 93.50 104 PRO A C 1
ATOM 799 O O . PRO A 1 104 ? 8.901 -1.077 -14.453 1.00 93.50 104 PRO A O 1
ATOM 802 N N . VAL A 1 105 ? 8.592 -2.697 -15.989 1.00 95.06 105 VAL A N 1
ATOM 803 C CA . VAL A 1 105 ? 9.806 -3.474 -15.706 1.00 95.06 105 VAL A CA 1
ATOM 804 C C . VAL A 1 105 ? 10.789 -3.254 -16.852 1.00 95.06 105 VAL A C 1
ATOM 806 O O . VAL A 1 105 ? 10.424 -3.400 -18.018 1.00 95.06 105 VAL A O 1
ATOM 809 N N . LEU A 1 106 ? 12.015 -2.846 -16.525 1.00 93.62 106 LEU A N 1
ATOM 810 C CA . LEU A 1 106 ? 13.044 -2.488 -17.502 1.00 93.62 106 LEU A CA 1
ATOM 811 C C . LEU A 1 106 ? 13.661 -3.728 -18.141 1.00 93.62 106 LEU A C 1
ATOM 813 O O . LEU A 1 106 ? 13.823 -3.781 -19.359 1.00 93.62 106 LEU A O 1
ATOM 817 N N . THR A 1 107 ? 14.008 -4.720 -17.320 1.00 90.75 107 THR A N 1
ATOM 818 C CA . THR A 1 107 ? 14.584 -5.982 -17.782 1.00 90.75 107 THR A CA 1
ATOM 819 C C . THR A 1 107 ? 14.039 -7.167 -16.989 1.00 90.75 107 THR A C 1
ATOM 821 O O . THR A 1 107 ? 13.622 -7.038 -15.838 1.00 90.75 107 THR A O 1
ATOM 824 N N . GLY A 1 108 ? 14.044 -8.346 -17.614 1.00 89.25 108 GLY A N 1
ATOM 825 C CA . GLY A 1 108 ? 13.543 -9.577 -17.007 1.00 89.25 108 GLY A CA 1
ATOM 826 C C . GLY A 1 108 ? 12.038 -9.784 -17.177 1.00 89.25 108 GLY A C 1
ATOM 827 O O . GLY A 1 108 ? 11.374 -9.117 -17.970 1.00 89.25 108 GLY A O 1
ATOM 828 N N . MET A 1 109 ? 11.516 -10.782 -16.464 1.00 87.75 109 MET A N 1
ATOM 829 C CA . MET A 1 109 ? 10.090 -11.098 -16.466 1.00 87.75 109 MET A CA 1
ATOM 830 C C . MET A 1 109 ? 9.350 -10.151 -15.521 1.00 87.75 109 MET A C 1
ATOM 832 O O . MET A 1 109 ? 9.842 -9.845 -14.433 1.00 87.75 109 MET A O 1
ATOM 836 N N . HIS A 1 110 ? 8.157 -9.714 -15.925 1.00 91.81 110 HIS A N 1
ATOM 837 C CA . HIS A 1 110 ? 7.266 -8.999 -15.021 1.00 91.81 110 HIS A CA 1
ATOM 838 C C . HIS A 1 110 ? 6.953 -9.889 -13.808 1.00 91.81 110 HIS A C 1
ATOM 840 O O . HIS A 1 110 ? 6.615 -11.056 -14.008 1.00 91.81 110 HIS A O 1
ATOM 846 N N . PRO A 1 111 ? 7.069 -9.388 -12.567 1.00 93.50 111 PRO A N 1
ATOM 847 C CA . PRO A 1 111 ? 6.788 -10.199 -11.394 1.00 93.50 111 PRO A CA 1
ATOM 848 C C . PRO A 1 111 ? 5.335 -10.676 -11.391 1.00 93.50 111 PRO A C 1
ATOM 850 O O . PRO A 1 111 ? 4.436 -9.946 -11.823 1.00 93.50 111 PRO A O 1
ATOM 853 N N . ASP A 1 112 ? 5.105 -11.866 -10.839 1.00 90.00 112 ASP A N 1
ATOM 854 C CA . ASP A 1 112 ? 3.752 -12.362 -10.612 1.00 90.00 112 ASP A CA 1
ATOM 855 C C . ASP A 1 112 ? 2.970 -11.362 -9.757 1.00 90.00 112 ASP A C 1
ATOM 857 O O . ASP A 1 112 ? 3.433 -10.874 -8.716 1.00 90.00 112 ASP A O 1
ATOM 861 N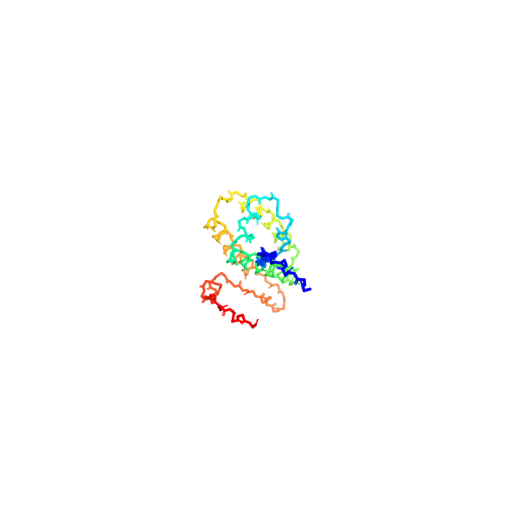 N . CYS A 1 113 ? 1.786 -11.033 -10.259 1.00 93.06 113 CYS A N 1
ATOM 862 C CA . CYS A 1 113 ? 0.943 -9.959 -9.776 1.00 93.06 113 CYS A CA 1
ATOM 863 C C . CYS A 1 113 ? -0.514 -10.405 -9.866 1.00 93.06 113 CYS A C 1
ATOM 865 O O . CYS A 1 113 ? -1.030 -10.620 -10.960 1.00 93.06 113 CYS A O 1
ATOM 867 N N . THR A 1 114 ? -1.181 -10.524 -8.720 1.00 95.50 114 THR A N 1
ATOM 868 C CA . THR A 1 114 ? -2.612 -10.851 -8.669 1.00 95.50 114 THR A CA 1
ATOM 869 C C . THR A 1 114 ? -3.418 -9.558 -8.717 1.00 95.50 114 THR A C 1
ATOM 871 O O . THR A 1 114 ? -3.355 -8.759 -7.780 1.00 95.50 114 THR A O 1
ATOM 874 N N . GLY A 1 115 ? -4.146 -9.339 -9.814 1.00 94.06 115 GLY A N 1
ATOM 875 C CA . GLY A 1 115 ? -4.944 -8.130 -10.048 1.00 94.06 115 GLY A CA 1
ATOM 876 C C . GLY A 1 115 ? -6.292 -8.136 -9.322 1.00 94.06 115 GLY A C 1
ATOM 877 O O . GLY A 1 115 ? -6.795 -9.181 -8.908 1.00 94.06 115 GLY A O 1
ATOM 878 N N . SER A 1 116 ? -6.931 -6.971 -9.200 1.00 92.56 116 SER A N 1
ATOM 879 C CA . SER A 1 116 ? -8.205 -6.838 -8.479 1.00 92.56 116 SER A CA 1
ATOM 880 C C . SER A 1 116 ? -9.353 -7.625 -9.128 1.00 92.56 116 SER A C 1
ATOM 882 O O . SER A 1 116 ? -10.201 -8.195 -8.439 1.00 92.56 116 SER A O 1
ATOM 884 N N . SER A 1 117 ? -9.373 -7.718 -10.460 1.00 89.75 117 SER A N 1
ATOM 885 C CA . SER A 1 117 ? -10.380 -8.469 -11.219 1.00 89.75 117 SER A CA 1
ATOM 886 C C . SER A 1 117 ? -10.323 -9.977 -10.949 1.00 89.75 117 SER A C 1
ATOM 888 O O . SER A 1 117 ? -11.365 -10.627 -10.835 1.00 89.75 117 SER A O 1
ATOM 890 N N . GLU A 1 118 ? -9.122 -10.528 -10.780 1.00 90.56 118 GLU A N 1
ATOM 891 C CA . GLU A 1 118 ? -8.909 -11.923 -10.389 1.00 90.56 118 GLU A CA 1
ATOM 892 C C . GLU A 1 118 ? -9.440 -12.172 -8.972 1.00 90.56 118 GLU A C 1
ATOM 894 O O . GLU A 1 118 ? -10.186 -13.121 -8.739 1.00 90.56 118 GLU A O 1
ATOM 899 N N . LEU A 1 119 ? -9.170 -11.255 -8.039 1.00 86.75 119 LEU A N 1
ATOM 900 C CA . LEU A 1 119 ? -9.639 -11.359 -6.652 1.00 86.75 119 LEU A CA 1
ATOM 901 C C . LEU A 1 119 ? -11.164 -11.292 -6.532 1.00 86.75 119 LEU A C 1
ATOM 903 O O . LEU A 1 119 ? -11.746 -11.990 -5.706 1.00 86.75 119 LEU A O 1
ATOM 907 N N . ARG A 1 120 ? -11.831 -10.497 -7.377 1.00 82.56 120 ARG A N 1
ATOM 908 C CA . ARG A 1 120 ? -13.302 -10.423 -7.419 1.00 82.56 120 ARG A CA 1
ATOM 909 C C . ARG A 1 120 ? -13.947 -11.699 -7.962 1.00 82.56 120 ARG A C 1
ATOM 911 O O . ARG A 1 120 ? -15.059 -12.042 -7.565 1.00 82.56 120 ARG A O 1
ATOM 918 N N . THR A 1 121 ? -13.283 -12.377 -8.897 1.00 74.88 121 THR A N 1
ATOM 919 C CA . THR A 1 121 ? -13.796 -13.610 -9.523 1.00 74.88 121 THR A CA 1
ATOM 920 C C . THR A 1 121 ? -13.448 -14.858 -8.716 1.00 74.88 121 THR A C 1
ATOM 922 O O . THR A 1 121 ? -14.205 -15.833 -8.742 1.00 74.88 121 THR A O 1
ATOM 925 N N . ALA A 1 122 ? -12.387 -14.796 -7.909 1.00 62.09 122 ALA A N 1
ATOM 926 C CA . ALA A 1 122 ? -12.071 -15.740 -6.847 1.00 62.09 122 ALA A CA 1
ATOM 927 C C . ALA A 1 122 ? -13.073 -15.613 -5.680 1.00 62.09 122 ALA A C 1
ATOM 929 O O . ALA A 1 122 ? -12.754 -15.183 -4.574 1.00 62.09 122 ALA A O 1
ATOM 930 N N . LYS A 1 123 ? -14.327 -16.010 -5.924 1.00 46.28 123 LYS A N 1
ATOM 931 C CA . LYS A 1 123 ? -15.330 -16.268 -4.879 1.00 46.28 123 LYS A CA 1
ATOM 932 C C . LYS A 1 123 ? -14.704 -17.165 -3.792 1.00 46.28 123 LYS A C 1
ATOM 934 O O . LYS A 1 123 ? -13.915 -18.043 -4.147 1.00 46.28 123 LYS A O 1
ATOM 939 N N . PRO A 1 124 ? -15.044 -17.014 -2.494 1.00 48.41 124 PRO A N 1
ATOM 940 C CA . PRO A 1 124 ? -14.364 -17.754 -1.441 1.00 48.41 124 PRO A CA 1
ATOM 941 C C . PRO A 1 124 ? -14.501 -19.253 -1.698 1.00 48.41 124 PRO A C 1
ATOM 943 O O . PRO A 1 124 ? -15.610 -19.796 -1.669 1.00 48.41 124 PRO A O 1
ATOM 946 N N . VAL A 1 125 ? -13.378 -19.937 -1.914 1.00 44.75 125 VAL A N 1
ATOM 947 C CA . VAL A 1 125 ? -13.307 -21.360 -1.606 1.00 44.75 125 VAL A CA 1
ATOM 948 C C . VAL A 1 125 ? -13.497 -21.422 -0.100 1.00 44.75 125 VAL A C 1
ATOM 950 O O . VAL A 1 125 ? -12.581 -21.125 0.666 1.00 44.75 125 VAL A O 1
ATOM 953 N N . VAL A 1 126 ? -14.720 -21.732 0.329 1.00 50.19 126 VAL A N 1
ATOM 954 C CA . VAL A 1 126 ? -14.984 -22.187 1.691 1.00 50.19 126 VAL A CA 1
ATOM 955 C C . VAL A 1 126 ? -14.071 -23.388 1.886 1.00 50.19 126 VAL A C 1
ATOM 957 O O . VAL A 1 126 ? -14.344 -24.471 1.371 1.00 50.19 126 VAL A O 1
ATOM 960 N N . GLN A 1 127 ? -12.935 -23.176 2.547 1.00 36.00 127 GLN A N 1
ATOM 961 C CA . GLN A 1 127 ? -12.049 -24.270 2.895 1.00 36.00 127 GLN A CA 1
ATOM 962 C C . GLN A 1 127 ? -12.846 -25.206 3.809 1.00 36.00 127 GLN A C 1
ATOM 964 O O . GLN A 1 127 ? -13.370 -24.746 4.831 1.00 36.00 127 GLN A O 1
ATOM 969 N N . PRO A 1 128 ? -13.015 -26.490 3.448 1.00 32.66 128 PRO A N 1
ATOM 970 C CA . PRO A 1 128 ? -13.689 -27.426 4.323 1.00 32.66 128 PRO A CA 1
ATOM 971 C C . PRO A 1 128 ? -12.836 -27.557 5.583 1.00 32.66 128 PRO A C 1
ATOM 973 O O . PRO A 1 128 ? -11.663 -27.928 5.516 1.00 32.66 128 PRO A O 1
ATOM 976 N N . LYS A 1 129 ? -13.423 -27.206 6.730 1.00 38.22 129 LYS A N 1
ATOM 977 C CA . LYS A 1 129 ? -12.832 -27.460 8.044 1.00 38.22 129 LYS A CA 1
ATOM 978 C C . LYS A 1 129 ? -12.543 -28.966 8.132 1.00 38.22 129 LYS A C 1
ATOM 980 O O . LYS A 1 129 ? -13.488 -29.752 8.082 1.00 38.22 129 LYS A O 1
ATOM 985 N N . LYS A 1 130 ? -11.266 -29.351 8.184 1.00 37.78 130 LYS A N 1
ATOM 986 C CA . LYS A 1 130 ? -10.854 -30.677 8.661 1.00 37.78 130 LYS A CA 1
ATOM 987 C C . LYS A 1 130 ? -10.857 -30.685 10.180 1.00 37.78 130 LYS A C 1
ATOM 989 O O . LYS A 1 130 ? -10.493 -29.635 10.757 1.00 37.78 130 LYS A O 1
#

Foldseek 3Di:
DDDDDDPPPPPPPPPQPQQAAVDDLVPQDAPLSVQCRVDNLSSVLRVQLVVLLVQLCVAQLDPVLNVVSVVVVVVLVVVLSPDDHPVSSLVSSQVSLVVSQPRDGPDDDRGDGDHSVNSVVCDDPPDPDD

Radius of gyration: 20.49 Å; chains: 1; bounding box: 38×51×66 Å

Sequence (130 aa):
MSRFIFLFVSTIFFLNFAHGASFDCKKASTTVEKIICSDPALGKLDEVLASNYSNMGAADIGDGARNALKSTQKTWISQRNKCLDSACLTSSYEKRIDEICAYPVLTGMHPDCTGSSELRTAKPVVQPKK